Protein AF-W2TVJ7-F1 (afdb_monomer_lite)

Structure (mmCIF, N/CA/C/O backbone):
data_AF-W2TVJ7-F1
#
_entry.id   AF-W2TVJ7-F1
#
loop_
_atom_site.group_PDB
_atom_site.id
_atom_site.type_symbol
_atom_site.label_atom_id
_atom_site.label_alt_id
_atom_site.label_comp_id
_atom_site.label_asym_id
_atom_site.label_entity_id
_atom_site.label_seq_id
_atom_site.pdbx_PDB_ins_code
_atom_site.Cartn_x
_atom_site.Cartn_y
_atom_site.Cartn_z
_atom_site.occupancy
_atom_site.B_iso_or_equiv
_atom_site.auth_seq_id
_atom_site.auth_comp_id
_atom_site.auth_asym_id
_atom_site.auth_atom_id
_atom_site.pdbx_PDB_model_num
ATOM 1 N N . MET A 1 1 ? -9.292 -0.882 -2.542 1.00 79.69 1 MET A N 1
ATOM 2 C CA . MET A 1 1 ? -7.876 -0.470 -2.373 1.00 79.69 1 MET A CA 1
ATOM 3 C C . MET A 1 1 ? -6.915 -1.649 -2.244 1.00 79.69 1 MET A C 1
ATOM 5 O O . MET A 1 1 ? -6.131 -1.832 -3.158 1.00 79.69 1 MET A O 1
ATOM 9 N N . CYS A 1 2 ? -6.976 -2.492 -1.204 1.00 85.44 2 CYS A N 1
ATOM 10 C CA . CYS A 1 2 ? -6.049 -3.635 -1.060 1.00 85.44 2 CYS A CA 1
ATOM 11 C C . CYS A 1 2 ? -6.035 -4.593 -2.269 1.00 85.44 2 CYS A C 1
ATOM 13 O O . CYS A 1 2 ? -4.970 -5.008 -2.720 1.00 85.44 2 CYS A O 1
ATOM 15 N N . GLN A 1 3 ? -7.207 -4.881 -2.844 1.00 87.00 3 GLN A N 1
ATOM 16 C CA . GLN A 1 3 ? -7.317 -5.666 -4.081 1.00 87.00 3 GLN A CA 1
ATOM 17 C C . GLN A 1 3 ? -6.659 -4.975 -5.279 1.00 87.00 3 GLN A C 1
ATOM 19 O O . GLN A 1 3 ? -5.984 -5.636 -6.053 1.00 87.00 3 GLN A O 1
ATOM 24 N N . PHE A 1 4 ? -6.793 -3.651 -5.403 1.00 86.50 4 PHE A N 1
ATOM 25 C CA . PHE A 1 4 ? -6.132 -2.880 -6.460 1.00 86.50 4 PHE A CA 1
ATOM 26 C C . PHE A 1 4 ? -4.605 -2.958 -6.337 1.00 86.50 4 PHE A C 1
ATOM 28 O O . PHE A 1 4 ? -3.932 -3.228 -7.321 1.00 86.50 4 PHE A O 1
ATOM 35 N N . ILE A 1 5 ? -4.067 -2.806 -5.122 1.00 87.88 5 ILE A N 1
ATOM 36 C CA . ILE A 1 5 ? -2.628 -2.948 -4.842 1.00 87.88 5 ILE A CA 1
ATOM 37 C C . ILE A 1 5 ? -2.142 -4.347 -5.233 1.00 87.88 5 ILE A C 1
ATOM 39 O O . ILE A 1 5 ? -1.115 -4.489 -5.890 1.00 87.88 5 ILE A O 1
ATOM 43 N N . SER A 1 6 ? -2.900 -5.376 -4.846 1.00 89.12 6 SER A N 1
ATOM 44 C CA . SER A 1 6 ? -2.563 -6.773 -5.136 1.00 89.12 6 SER A CA 1
ATOM 45 C C . SER A 1 6 ? -2.603 -7.060 -6.637 1.00 89.12 6 SER A C 1
ATOM 47 O O . SER A 1 6 ? -1.671 -7.648 -7.169 1.00 89.12 6 SER A O 1
ATOM 49 N N . ALA A 1 7 ? -3.649 -6.593 -7.324 1.00 89.25 7 ALA A N 1
ATOM 50 C CA . ALA A 1 7 ? -3.809 -6.756 -8.763 1.00 89.25 7 ALA A CA 1
ATOM 51 C C . ALA A 1 7 ? -2.713 -6.022 -9.538 1.00 89.25 7 ALA A C 1
ATOM 53 O O . ALA A 1 7 ? -2.117 -6.608 -10.433 1.00 89.25 7 ALA A O 1
ATOM 54 N N . TRP A 1 8 ? -2.401 -4.779 -9.160 1.00 89.00 8 TRP A N 1
ATOM 55 C CA . TRP A 1 8 ? -1.336 -4.006 -9.793 1.00 89.00 8 TRP A CA 1
ATOM 56 C C . TRP A 1 8 ? 0.023 -4.695 -9.658 1.00 89.00 8 TRP A C 1
ATOM 58 O O . TRP A 1 8 ? 0.724 -4.831 -10.649 1.00 89.00 8 TRP A O 1
ATOM 68 N N . ARG A 1 9 ? 0.367 -5.205 -8.467 1.00 89.44 9 ARG A N 1
ATOM 69 C CA . ARG A 1 9 ? 1.619 -5.953 -8.242 1.00 89.44 9 ARG A CA 1
ATOM 70 C C . ARG A 1 9 ? 1.688 -7.291 -8.984 1.00 89.44 9 ARG A C 1
ATOM 72 O O . ARG A 1 9 ? 2.783 -7.819 -9.143 1.00 89.44 9 ARG A O 1
ATOM 79 N N . ALA A 1 10 ? 0.545 -7.866 -9.350 1.00 90.12 10 ALA A N 1
ATOM 80 C CA . ALA A 1 10 ? 0.468 -9.132 -10.074 1.00 90.12 10 ALA A CA 1
ATOM 81 C C . ALA A 1 10 ? 0.563 -8.955 -11.600 1.00 90.12 10 ALA A C 1
ATOM 83 O O . ALA A 1 10 ? 0.617 -9.951 -12.322 1.00 90.12 10 ALA A O 1
ATOM 84 N N . LEU A 1 11 ? 0.572 -7.715 -12.103 1.00 88.06 11 LEU A N 1
ATOM 85 C CA . LEU A 1 11 ? 0.785 -7.452 -13.520 1.00 88.06 11 LEU A CA 1
ATOM 86 C C . LEU A 1 11 ? 2.208 -7.861 -13.919 1.00 88.06 11 LEU A C 1
ATOM 88 O O . LEU A 1 11 ? 3.157 -7.746 -13.150 1.00 88.06 11 LEU A O 1
ATOM 92 N N . THR A 1 12 ? 2.377 -8.320 -15.156 1.00 87.31 12 THR A N 1
ATOM 93 C CA . THR A 1 12 ? 3.710 -8.596 -15.713 1.00 87.31 12 THR A CA 1
ATOM 94 C C . THR A 1 12 ? 4.493 -7.306 -15.964 1.00 87.31 12 THR A C 1
ATOM 96 O O . THR A 1 12 ? 5.717 -7.284 -15.838 1.00 87.31 12 THR A O 1
ATOM 99 N N . SER A 1 13 ? 3.786 -6.214 -16.260 1.00 83.56 13 SER A N 1
ATOM 100 C CA . SER A 1 1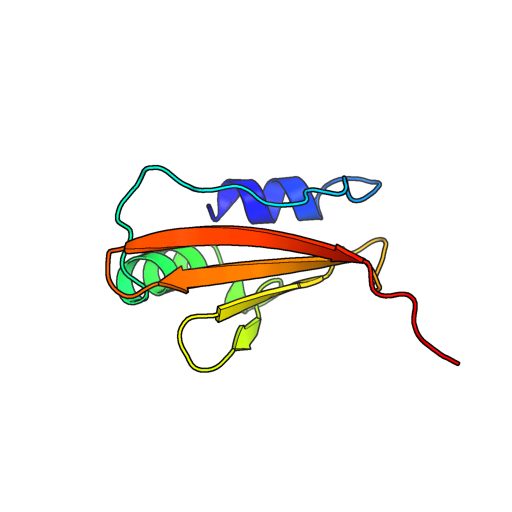3 ? 4.334 -4.875 -16.467 1.00 83.56 13 SER A CA 1
ATOM 101 C C . SER A 1 13 ? 3.439 -3.829 -15.787 1.00 83.56 13 SER A C 1
ATOM 103 O O . SER A 1 13 ? 2.214 -3.901 -15.937 1.00 83.56 13 SER A O 1
ATOM 105 N N . PRO A 1 14 ? 4.011 -2.862 -15.045 1.00 80.25 14 PRO A N 1
ATOM 106 C CA . PRO A 1 14 ? 3.228 -1.855 -14.347 1.00 80.25 14 PRO A CA 1
ATOM 107 C C . PRO A 1 14 ? 2.574 -0.899 -15.344 1.00 80.25 14 PRO A C 1
ATOM 109 O O . PRO A 1 14 ? 3.239 -0.241 -16.143 1.00 80.25 14 PRO A O 1
ATOM 112 N N . TRP A 1 15 ? 1.256 -0.747 -15.262 1.00 78.19 15 TRP A N 1
ATOM 113 C CA . TRP A 1 15 ? 0.592 0.345 -15.966 1.00 78.19 15 TRP A CA 1
ATOM 114 C C . TRP A 1 15 ? 0.866 1.667 -15.259 1.00 78.19 15 TRP A C 1
ATOM 116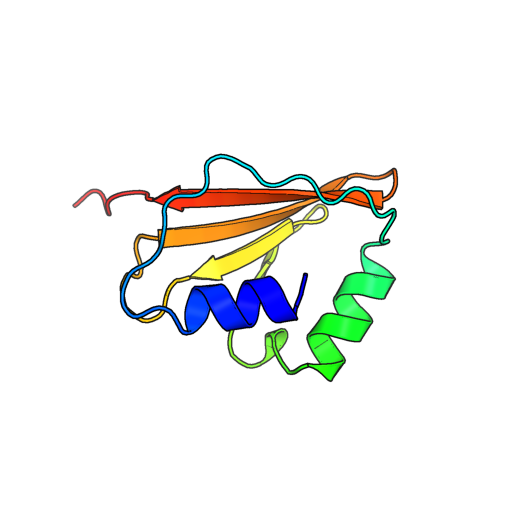 O O . TRP A 1 15 ? 0.777 1.753 -14.034 1.00 78.19 15 TRP A O 1
ATOM 126 N N . MET A 1 16 ? 1.159 2.707 -16.037 1.00 74.19 16 MET A N 1
ATOM 127 C CA . MET A 1 16 ? 1.333 4.061 -15.522 1.00 74.19 16 MET A CA 1
ATOM 128 C C . MET A 1 16 ? -0.027 4.690 -15.238 1.00 74.19 16 MET A C 1
ATOM 130 O O . MET A 1 16 ? -0.820 4.939 -16.144 1.00 74.19 16 MET A O 1
ATOM 134 N N . ILE A 1 17 ? -0.285 4.980 -13.968 1.00 72.88 17 ILE A N 1
ATOM 135 C CA . ILE A 1 17 ? -1.521 5.611 -13.508 1.00 72.88 17 ILE A CA 1
ATOM 136 C C . ILE A 1 17 ? -1.157 6.965 -12.910 1.00 72.88 17 ILE A C 1
ATOM 138 O O . ILE A 1 17 ? -0.552 7.029 -11.843 1.00 72.88 17 ILE A O 1
ATOM 142 N N . LYS A 1 18 ? -1.546 8.056 -13.580 1.00 69.56 18 LYS A N 1
ATOM 143 C CA . LYS A 1 18 ? -1.250 9.420 -13.105 1.00 69.56 18 LYS A CA 1
ATOM 144 C C . LYS A 1 18 ? -1.885 9.705 -11.742 1.00 69.56 18 LYS A C 1
ATOM 146 O O . LYS A 1 18 ? -1.232 10.260 -10.868 1.00 69.56 18 LYS A O 1
ATOM 151 N N . SER A 1 19 ? -3.158 9.347 -11.576 1.00 68.25 19 SER A N 1
ATOM 152 C CA . SER A 1 19 ? -3.884 9.446 -10.310 1.00 68.25 19 SER A CA 1
ATOM 153 C C . SER A 1 19 ? -5.192 8.651 -10.382 1.00 68.25 19 SER A C 1
ATOM 155 O O . SER A 1 19 ? -5.874 8.687 -11.406 1.00 68.25 19 SER A O 1
ATOM 157 N N . ILE A 1 20 ? -5.554 7.958 -9.303 1.00 72.50 20 ILE A N 1
ATOM 158 C CA . ILE A 1 20 ? -6.889 7.406 -9.051 1.00 72.50 20 ILE A CA 1
ATOM 159 C C . ILE A 1 20 ? -7.391 8.002 -7.743 1.00 72.50 20 ILE A C 1
ATOM 161 O O . ILE A 1 20 ? -6.733 7.892 -6.708 1.00 72.50 20 ILE A O 1
ATOM 165 N N . MET A 1 21 ? -8.584 8.584 -7.784 1.00 69.19 21 MET A N 1
ATOM 166 C CA . MET A 1 21 ? -9.299 9.030 -6.596 1.00 69.19 21 MET A CA 1
ATOM 167 C C . MET A 1 21 ? -10.368 7.999 -6.246 1.00 69.19 21 MET A C 1
ATOM 169 O O . MET A 1 21 ? -11.189 7.638 -7.091 1.00 69.19 21 MET A O 1
ATOM 173 N N . PHE A 1 22 ? -10.372 7.519 -5.005 1.00 68.62 22 PHE A N 1
ATOM 174 C CA . PHE A 1 22 ? -11.443 6.651 -4.520 1.00 68.62 22 PHE A CA 1
ATOM 175 C C . PHE A 1 22 ? -12.567 7.517 -3.945 1.00 68.62 22 PHE A C 1
ATOM 177 O O . PHE A 1 22 ? -12.331 8.308 -3.036 1.00 68.62 22 PHE A O 1
ATOM 184 N N . ASN A 1 23 ? -13.798 7.351 -4.440 1.00 64.38 23 ASN A N 1
ATOM 185 C CA . ASN A 1 23 ? -14.982 8.085 -3.964 1.00 64.38 23 ASN A CA 1
ATOM 186 C C . ASN A 1 23 ? -15.535 7.541 -2.626 1.00 64.38 23 ASN A C 1
ATOM 188 O O . ASN A 1 23 ? -16.735 7.566 -2.376 1.00 64.38 23 ASN A O 1
ATOM 192 N N . SER A 1 24 ? -14.669 6.965 -1.792 1.00 64.44 24 SER A N 1
ATOM 193 C CA . SER A 1 24 ? -15.025 6.384 -0.500 1.00 64.44 24 SER A CA 1
ATOM 194 C C . SER A 1 24 ? -14.241 7.085 0.593 1.00 64.44 24 SER A C 1
ATOM 196 O O . SER A 1 24 ? -13.014 7.139 0.508 1.00 64.44 24 SER A O 1
ATOM 198 N N . THR A 1 25 ? -14.925 7.539 1.637 1.00 68.12 25 THR A N 1
ATOM 199 C CA . THR A 1 25 ? -14.285 8.007 2.864 1.00 68.12 25 THR A CA 1
ATOM 200 C C . THR A 1 25 ? -13.766 6.803 3.638 1.00 68.12 25 THR A C 1
ATOM 202 O O . THR A 1 25 ? -14.546 6.099 4.274 1.00 68.12 25 THR A O 1
ATOM 205 N N . VAL A 1 26 ? -12.465 6.534 3.554 1.00 73.12 26 VAL A N 1
ATOM 206 C CA . VAL A 1 26 ? -11.809 5.507 4.374 1.00 73.12 26 VAL A CA 1
ATOM 207 C C . VAL A 1 26 ? -10.768 6.189 5.241 1.00 73.12 26 VAL A C 1
ATOM 209 O O . VAL A 1 26 ? -9.892 6.902 4.751 1.00 73.12 26 VAL A O 1
ATOM 212 N N . THR A 1 27 ? -10.872 5.985 6.548 1.00 76.88 27 THR A N 1
ATOM 213 C CA . THR A 1 27 ? -9.883 6.488 7.498 1.00 76.88 27 THR A CA 1
ATOM 214 C C . THR A 1 27 ? -8.584 5.688 7.399 1.00 76.88 27 THR A C 1
ATOM 216 O O . THR A 1 27 ? -8.545 4.531 6.971 1.00 76.88 27 THR A O 1
ATOM 219 N N . ILE A 1 28 ? -7.479 6.294 7.832 1.00 78.31 28 ILE A N 1
ATOM 220 C CA . ILE A 1 28 ? -6.159 5.644 7.821 1.00 78.31 28 ILE A CA 1
ATOM 221 C C . ILE A 1 28 ? -6.158 4.382 8.688 1.00 78.31 28 ILE A C 1
ATOM 223 O O . ILE A 1 28 ? -5.558 3.377 8.310 1.00 78.31 28 ILE A O 1
ATOM 227 N N . SER A 1 29 ? -6.822 4.423 9.846 1.00 81.00 29 SER A N 1
ATOM 228 C CA . SER A 1 29 ? -6.940 3.280 10.754 1.00 81.00 29 SER A CA 1
ATOM 229 C C . SER A 1 29 ? -7.687 2.122 10.095 1.00 81.00 29 SER A C 1
ATOM 231 O O . SER A 1 29 ? -7.185 1.000 10.117 1.00 81.00 29 SER A O 1
ATOM 233 N N . GLU A 1 30 ? -8.820 2.388 9.440 1.00 83.75 30 GLU A N 1
ATOM 234 C CA . GLU A 1 30 ? -9.575 1.371 8.698 1.00 83.75 30 GLU A CA 1
ATOM 235 C C . GLU A 1 30 ? -8.734 0.746 7.587 1.00 83.75 30 GLU A C 1
ATOM 237 O O . GLU A 1 30 ? -8.656 -0.483 7.485 1.00 83.75 30 GLU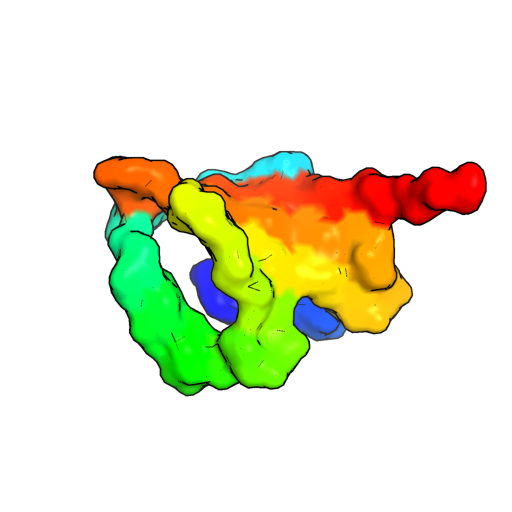 A O 1
ATOM 242 N N . PHE A 1 31 ? -8.044 1.569 6.791 1.00 84.75 31 PHE A N 1
ATOM 243 C CA . PHE A 1 31 ? -7.153 1.055 5.757 1.00 84.75 31 PHE A CA 1
ATOM 244 C C . PHE A 1 31 ? -6.049 0.175 6.354 1.00 84.75 31 PHE A C 1
ATOM 246 O O . PHE A 1 31 ? -5.844 -0.939 5.873 1.00 84.75 31 PHE A O 1
ATOM 253 N N . ARG A 1 32 ? -5.375 0.620 7.425 1.00 85.50 32 ARG A N 1
ATOM 254 C CA . ARG A 1 32 ? -4.327 -0.168 8.098 1.00 85.50 32 ARG A CA 1
ATOM 255 C C . ARG A 1 32 ? -4.857 -1.509 8.581 1.00 85.50 32 ARG A C 1
ATOM 257 O O . ARG A 1 32 ? -4.210 -2.525 8.346 1.00 85.50 32 ARG A O 1
ATOM 264 N N . THR A 1 33 ? -6.029 -1.536 9.212 1.00 87.94 33 THR A N 1
ATOM 265 C CA . THR A 1 33 ? -6.644 -2.781 9.684 1.00 87.94 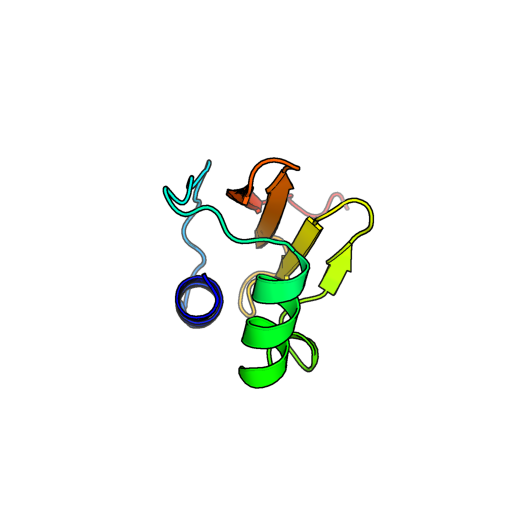33 THR A CA 1
ATOM 266 C C . THR A 1 33 ? -6.920 -3.739 8.528 1.00 87.94 33 THR A C 1
ATOM 268 O O . THR A 1 33 ? -6.574 -4.917 8.615 1.00 87.94 33 THR A O 1
ATOM 271 N N . VAL A 1 34 ? -7.502 -3.257 7.427 1.00 88.25 34 VAL A N 1
ATOM 272 C CA . VAL A 1 34 ? -7.819 -4.104 6.267 1.00 88.25 34 VAL A CA 1
ATOM 273 C C . VAL A 1 34 ? -6.549 -4.564 5.542 1.00 88.25 34 VAL A C 1
ATOM 275 O O . VAL A 1 34 ? -6.440 -5.735 5.183 1.00 88.25 34 VAL A O 1
ATOM 278 N N . ALA A 1 35 ? -5.563 -3.686 5.357 1.00 88.00 35 ALA A N 1
ATOM 279 C CA . ALA A 1 35 ? -4.287 -4.019 4.725 1.00 88.00 35 ALA A CA 1
ATOM 280 C C . ALA A 1 35 ? -3.457 -5.007 5.562 1.00 88.00 35 ALA A C 1
ATOM 282 O O . ALA A 1 35 ? -2.846 -5.914 4.997 1.00 88.00 35 ALA A O 1
ATOM 283 N N . ALA A 1 36 ? -3.484 -4.887 6.893 1.00 88.06 36 ALA A N 1
ATOM 284 C CA . ALA A 1 36 ? -2.858 -5.846 7.800 1.00 88.06 36 ALA A CA 1
ATOM 285 C C . ALA A 1 36 ? -3.533 -7.221 7.724 1.00 88.06 36 ALA A C 1
ATOM 287 O O . ALA A 1 36 ? -2.843 -8.227 7.580 1.00 88.06 36 ALA A O 1
ATOM 288 N N . ARG A 1 37 ? -4.873 -7.273 7.729 1.00 88.75 37 ARG A N 1
ATOM 289 C CA . ARG A 1 37 ? -5.629 -8.527 7.543 1.00 88.75 37 ARG A CA 1
ATOM 290 C C . ARG A 1 37 ? -5.347 -9.190 6.194 1.00 88.75 37 ARG A C 1
ATOM 292 O O . ARG A 1 37 ? -5.324 -10.409 6.113 1.00 88.75 37 ARG A O 1
ATOM 299 N N . ALA A 1 38 ? -5.107 -8.393 5.156 1.00 87.38 38 ALA A N 1
ATOM 300 C CA . ALA A 1 38 ? -4.713 -8.876 3.835 1.00 87.38 38 ALA A CA 1
ATOM 301 C C . ALA A 1 38 ? -3.217 -9.249 3.730 1.00 87.38 38 ALA A C 1
ATOM 303 O O . ALA A 1 38 ? -2.764 -9.620 2.652 1.00 87.38 38 ALA A O 1
ATOM 304 N N . GLY A 1 39 ? -2.434 -9.117 4.808 1.00 87.94 39 GLY A N 1
ATOM 305 C CA . GLY A 1 39 ? -1.008 -9.455 4.829 1.00 87.94 39 GLY A CA 1
ATOM 306 C C . GLY A 1 39 ? -0.104 -8.495 4.048 1.00 87.94 39 GLY A C 1
ATOM 307 O O . GLY A 1 39 ? 1.068 -8.796 3.836 1.00 87.94 39 GLY A O 1
ATOM 308 N N . LEU A 1 40 ? -0.602 -7.327 3.625 1.00 87.25 40 LEU A N 1
ATOM 309 C CA . LEU A 1 40 ? 0.138 -6.447 2.715 1.00 87.25 40 LEU A CA 1
ATOM 310 C C . LEU A 1 40 ? 1.365 -5.799 3.364 1.00 87.25 40 LEU A C 1
ATOM 312 O O . LEU A 1 40 ? 2.356 -5.575 2.678 1.00 87.25 40 LEU A O 1
ATOM 316 N N . PHE A 1 41 ? 1.351 -5.528 4.669 1.00 85.62 41 PHE A N 1
ATOM 317 C CA . PHE A 1 41 ? 2.513 -4.951 5.364 1.00 85.62 41 PHE A CA 1
ATOM 318 C C . PHE A 1 41 ? 3.673 -5.934 5.559 1.00 85.62 41 PHE A C 1
ATOM 320 O O . PHE A 1 41 ? 4.783 -5.505 5.850 1.00 85.62 41 PHE A O 1
ATOM 327 N N . ALA A 1 42 ? 3.443 -7.239 5.390 1.00 80.94 42 ALA A N 1
ATOM 328 C CA . ALA A 1 42 ? 4.509 -8.231 5.501 1.00 80.94 42 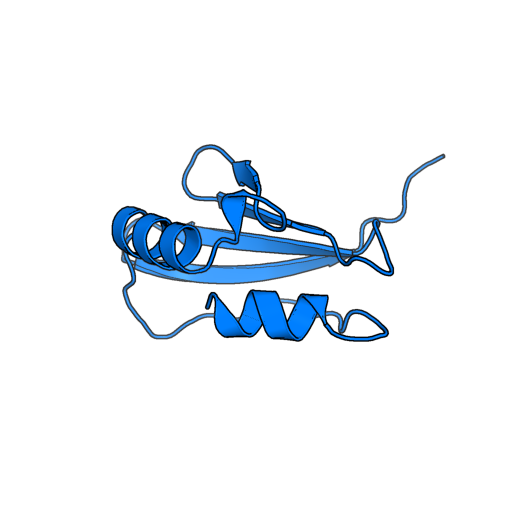ALA A CA 1
ATOM 329 C C . ALA A 1 42 ? 5.393 -8.293 4.243 1.00 80.94 42 ALA A C 1
ATOM 331 O O . ALA A 1 42 ? 6.523 -8.763 4.316 1.00 80.94 42 ALA A O 1
ATOM 332 N N . SER A 1 43 ? 4.879 -7.861 3.085 1.00 76.06 43 SER A N 1
ATOM 333 C CA . SER A 1 43 ? 5.506 -8.168 1.789 1.00 76.06 43 SER A CA 1
ATOM 334 C C . SER A 1 43 ? 5.378 -7.090 0.712 1.00 76.06 43 SER A C 1
ATOM 336 O O . SER A 1 43 ? 6.098 -7.138 -0.286 1.00 76.06 43 SER A O 1
ATOM 338 N N . ALA A 1 44 ? 4.455 -6.141 0.859 1.00 79.81 44 ALA A N 1
ATOM 339 C CA . ALA A 1 44 ? 4.051 -5.269 -0.239 1.00 79.81 44 ALA A CA 1
ATOM 340 C C . ALA A 1 44 ? 4.015 -3.787 0.134 1.00 79.81 44 ALA A C 1
ATOM 342 O O . ALA A 1 44 ? 4.418 -2.967 -0.685 1.00 79.81 44 ALA A O 1
ATOM 343 N N . LEU A 1 45 ? 3.527 -3.425 1.320 1.00 87.88 45 LEU A N 1
ATOM 344 C CA . LEU A 1 45 ? 3.311 -2.037 1.719 1.00 87.88 45 LEU A CA 1
ATOM 345 C C . LEU A 1 45 ? 4.305 -1.581 2.780 1.00 87.88 45 LEU A C 1
ATOM 347 O O . LEU A 1 45 ? 4.450 -2.206 3.826 1.00 87.88 45 LEU A O 1
ATOM 351 N N . THR A 1 46 ? 4.894 -0.416 2.536 1.00 87.38 46 THR A N 1
ATOM 352 C CA . THR A 1 46 ? 5.648 0.361 3.517 1.00 87.38 46 THR A CA 1
ATOM 353 C C . THR A 1 46 ? 4.793 1.534 3.991 1.00 87.38 46 THR A C 1
ATOM 355 O O . THR A 1 46 ? 4.219 2.260 3.174 1.00 87.38 46 THR A O 1
ATOM 358 N N . ASP A 1 47 ? 4.704 1.716 5.308 1.00 83.25 47 ASP A N 1
ATOM 359 C CA . ASP A 1 47 ? 4.102 2.900 5.930 1.00 83.25 47 ASP A CA 1
ATOM 360 C C . ASP A 1 47 ? 5.049 4.101 5.787 1.00 83.25 47 ASP A C 1
ATOM 362 O O . ASP A 1 47 ? 6.258 3.980 5.997 1.00 83.25 47 ASP A O 1
ATOM 366 N N . ILE A 1 48 ? 4.506 5.251 5.391 1.00 82.38 48 ILE A N 1
ATOM 367 C CA . ILE A 1 48 ? 5.223 6.518 5.289 1.00 82.38 48 ILE A CA 1
ATOM 368 C C . ILE A 1 48 ? 4.506 7.537 6.189 1.00 82.38 48 ILE A C 1
ATOM 370 O O . ILE A 1 48 ? 3.277 7.660 6.121 1.00 82.38 48 ILE A O 1
ATOM 374 N N . PRO A 1 49 ? 5.251 8.340 6.977 1.00 77.56 49 PRO A N 1
ATOM 375 C CA . PRO A 1 49 ? 4.664 9.360 7.836 1.00 77.56 49 PRO A CA 1
ATOM 376 C C . PRO A 1 49 ? 3.663 10.274 7.115 1.00 77.56 49 PRO A C 1
ATOM 378 O O . PRO A 1 49 ? 3.808 10.578 5.922 1.00 77.56 49 PRO A O 1
ATOM 381 N N . TYR A 1 50 ? 2.692 10.776 7.885 1.00 66.81 50 TYR A N 1
ATOM 382 C CA . TYR A 1 50 ? 1.666 11.726 7.437 1.00 66.81 50 TYR A CA 1
ATOM 383 C C . TYR A 1 50 ? 0.690 11.153 6.400 1.00 66.81 50 TYR A C 1
ATOM 385 O O . TYR A 1 50 ? 0.342 11.821 5.429 1.00 66.81 50 TYR A O 1
ATOM 393 N N . CYS A 1 51 ? 0.215 9.928 6.647 1.00 71.06 51 CYS A N 1
ATOM 394 C CA . CYS A 1 51 ? -0.912 9.307 5.939 1.00 71.06 51 CYS A CA 1
ATOM 395 C C . CYS A 1 51 ? -0.580 8.709 4.562 1.00 71.06 51 CYS A C 1
ATOM 397 O O . CYS A 1 51 ? -1.453 8.646 3.691 1.00 71.06 51 CYS A O 1
ATOM 399 N N . ARG A 1 52 ? 0.667 8.274 4.353 1.00 81.69 52 ARG A N 1
ATOM 400 C CA . ARG A 1 52 ? 1.115 7.713 3.078 1.00 81.69 52 ARG A CA 1
ATOM 401 C C . ARG A 1 52 ? 1.481 6.240 3.195 1.00 81.69 52 ARG A C 1
ATOM 403 O O . ARG A 1 52 ? 2.011 5.790 4.202 1.00 81.69 52 ARG A O 1
ATOM 410 N N . PHE A 1 53 ? 1.243 5.499 2.124 1.00 87.25 53 PHE A N 1
ATOM 411 C CA . PHE A 1 53 ? 1.705 4.127 1.962 1.00 87.25 53 PHE A CA 1
ATOM 412 C C . PHE A 1 53 ? 2.358 3.980 0.599 1.00 87.25 53 PHE A C 1
ATOM 414 O O . PHE A 1 53 ? 1.924 4.605 -0.367 1.00 87.25 53 PHE A O 1
ATOM 421 N N . ARG A 1 54 ? 3.390 3.149 0.504 1.00 89.50 54 ARG A N 1
ATOM 422 C CA . ARG A 1 54 ? 4.094 2.894 -0.754 1.00 89.50 54 ARG A CA 1
ATOM 423 C C . ARG A 1 54 ? 4.243 1.406 -1.001 1.00 89.50 54 ARG A C 1
ATOM 425 O O . ARG A 1 54 ? 4.467 0.639 -0.071 1.00 89.50 54 ARG A O 1
ATOM 432 N N . THR A 1 55 ? 4.170 1.018 -2.266 1.00 89.88 55 THR A N 1
ATOM 433 C CA . THR A 1 55 ? 4.614 -0.288 -2.750 1.00 89.88 55 THR A CA 1
ATOM 434 C C . THR A 1 55 ? 5.402 -0.128 -4.049 1.00 89.88 55 THR A C 1
ATOM 436 O O . THR A 1 55 ? 5.187 0.830 -4.790 1.00 89.88 55 THR A O 1
ATOM 439 N N . TYR A 1 56 ? 6.304 -1.064 -4.325 1.00 88.81 56 TYR A N 1
ATOM 440 C CA . TYR A 1 56 ? 7.082 -1.137 -5.566 1.00 88.81 56 TYR A CA 1
ATOM 441 C C . TYR A 1 56 ? 6.551 -2.257 -6.456 1.00 88.81 56 TYR A C 1
ATOM 443 O O . TYR A 1 56 ? 6.037 -3.251 -5.939 1.00 88.81 56 TYR A O 1
ATOM 451 N N . HIS A 1 57 ? 6.671 -2.131 -7.776 1.00 88.75 57 HIS A N 1
ATOM 452 C CA . HIS A 1 57 ? 6.287 -3.217 -8.671 1.00 88.75 57 HIS A CA 1
ATOM 453 C C . HIS A 1 57 ? 7.334 -4.346 -8.626 1.00 88.75 57 HIS A C 1
ATOM 455 O O . HIS A 1 57 ? 8.525 -4.061 -8.734 1.00 88.75 57 HIS A O 1
ATOM 461 N N . PRO A 1 58 ? 6.946 -5.631 -8.497 1.00 88.62 58 PRO A N 1
ATOM 462 C CA . PRO A 1 58 ? 7.915 -6.729 -8.431 1.00 88.62 58 PRO A CA 1
ATOM 463 C C . PRO A 1 58 ? 8.801 -6.877 -9.675 1.00 88.62 58 PRO A C 1
ATOM 465 O O . PRO A 1 58 ? 9.955 -7.268 -9.543 1.00 88.62 58 PRO A O 1
ATOM 468 N N . SER A 1 59 ? 8.277 -6.575 -10.869 1.00 88.31 59 SER A N 1
ATOM 469 C CA . SER A 1 59 ? 9.040 -6.655 -12.127 1.00 88.31 59 SER A CA 1
ATOM 470 C C . SER A 1 59 ? 9.722 -5.348 -12.542 1.00 88.31 59 SER A C 1
ATOM 472 O O . SER A 1 59 ? 10.476 -5.347 -13.508 1.00 88.31 59 SER A O 1
ATOM 474 N N . ASP A 1 60 ? 9.468 -4.245 -11.830 1.00 85.75 60 ASP A N 1
ATOM 475 C CA . ASP A 1 60 ? 10.065 -2.938 -12.115 1.00 85.75 60 ASP A CA 1
ATOM 476 C C . ASP A 1 60 ? 10.210 -2.127 -10.812 1.00 85.75 60 ASP A C 1
ATOM 478 O O . ASP A 1 60 ? 9.253 -1.484 -10.365 1.00 85.75 60 ASP A O 1
ATOM 482 N N . PRO A 1 61 ? 11.398 -2.130 -10.184 1.00 80.62 61 PRO A N 1
ATOM 483 C CA . PRO A 1 61 ? 11.622 -1.413 -8.932 1.00 80.62 61 PRO A CA 1
ATOM 484 C C . PRO A 1 61 ? 11.533 0.117 -9.078 1.00 80.62 61 PRO A C 1
ATOM 486 O O . PRO A 1 61 ? 11.386 0.807 -8.069 1.00 80.62 61 PRO A O 1
ATOM 489 N N . ASN A 1 62 ? 11.573 0.658 -10.301 1.00 83.62 62 ASN A N 1
ATOM 490 C CA . ASN A 1 62 ? 11.431 2.094 -10.561 1.00 83.62 62 ASN A CA 1
ATOM 491 C C . ASN A 1 62 ? 9.964 2.533 -10.582 1.00 83.62 62 ASN A C 1
ATOM 493 O O . ASN A 1 62 ? 9.660 3.712 -10.369 1.00 83.62 62 ASN A O 1
ATOM 497 N N . ALA A 1 63 ? 9.043 1.592 -10.804 1.00 85.75 63 ALA A N 1
ATOM 498 C CA . ALA A 1 63 ? 7.615 1.821 -10.691 1.00 85.75 63 ALA A CA 1
ATOM 499 C C . ALA A 1 63 ? 7.173 1.691 -9.230 1.00 85.75 63 ALA A C 1
ATOM 501 O O . ALA A 1 63 ? 7.162 0.605 -8.642 1.00 85.75 63 ALA A O 1
ATOM 502 N N . LYS A 1 64 ? 6.744 2.811 -8.646 1.00 87.62 64 LYS A N 1
ATOM 503 C CA . LYS A 1 64 ? 6.158 2.846 -7.304 1.00 87.62 64 LYS A CA 1
ATOM 504 C C . LYS A 1 64 ? 4.713 3.313 -7.350 1.00 87.62 64 LYS A C 1
ATOM 506 O O . LYS A 1 64 ? 4.371 4.258 -8.056 1.00 87.62 64 LYS A O 1
ATOM 511 N N . LEU A 1 65 ? 3.881 2.666 -6.547 1.00 87.06 65 LEU A N 1
ATOM 512 C CA . LEU A 1 65 ? 2.514 3.076 -6.265 1.00 87.06 65 LEU A CA 1
ATOM 513 C C . LEU A 1 65 ? 2.487 3.706 -4.871 1.00 87.06 65 LEU A C 1
ATOM 515 O O . LEU A 1 65 ? 2.809 3.051 -3.876 1.00 87.06 65 LEU A O 1
ATOM 519 N N . GLU A 1 66 ? 2.101 4.975 -4.807 1.00 87.62 66 GLU A N 1
ATOM 520 C CA . GLU A 1 66 ? 1.914 5.726 -3.570 1.00 87.62 66 GLU A CA 1
ATOM 521 C C . GLU A 1 66 ? 0.424 5.960 -3.314 1.00 87.62 66 GLU A C 1
ATOM 523 O O . GLU A 1 66 ? -0.335 6.325 -4.210 1.00 87.62 66 GLU A O 1
ATOM 528 N N . LEU A 1 67 ? 0.009 5.735 -2.072 1.00 82.06 67 LEU A N 1
ATOM 529 C CA . LEU A 1 67 ? -1.348 5.930 -1.582 1.00 82.06 67 LEU A CA 1
ATOM 530 C C . LEU A 1 67 ? -1.307 7.009 -0.511 1.00 82.06 67 LEU A C 1
ATOM 532 O O . LEU A 1 67 ? -0.667 6.818 0.519 1.00 82.06 67 LEU A O 1
ATOM 536 N N . SER A 1 68 ? -2.005 8.112 -0.737 1.00 80.06 68 SER A N 1
ATOM 537 C CA . SER A 1 68 ? -2.124 9.221 0.206 1.00 80.06 68 SER A CA 1
ATOM 538 C C . SER A 1 68 ? -3.556 9.292 0.717 1.00 80.06 68 SER A C 1
ATOM 540 O O . SER A 1 68 ? -4.485 9.437 -0.074 1.00 80.06 68 SER A O 1
ATOM 542 N N . CYS A 1 69 ? -3.735 9.192 2.032 1.00 73.56 69 CYS A N 1
ATOM 543 C CA . CYS A 1 69 ? -5.033 9.312 2.694 1.00 73.56 69 CYS A CA 1
ATOM 544 C C . CYS A 1 69 ? -5.138 10.699 3.343 1.00 73.56 69 CYS A C 1
ATOM 546 O O . CYS A 1 69 ? -4.514 10.952 4.369 1.00 73.56 69 CYS A O 1
ATOM 548 N N . TYR A 1 70 ? -5.899 11.621 2.761 1.00 68.44 70 TYR A N 1
ATOM 549 C CA . TYR A 1 70 ? -6.058 12.968 3.316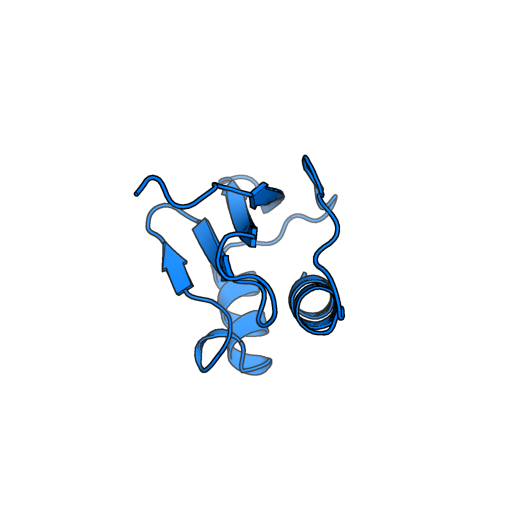 1.00 68.44 70 TYR A CA 1
ATOM 550 C C . TYR A 1 70 ? -7.155 13.003 4.392 1.00 68.44 70 TYR A C 1
ATOM 552 O O . TYR A 1 70 ? -8.074 12.186 4.382 1.00 68.44 70 TYR A O 1
ATOM 560 N N . GLY A 1 71 ? -7.060 13.962 5.323 1.00 55.94 71 GLY A N 1
ATOM 561 C CA . GLY A 1 71 ? -7.822 14.053 6.584 1.00 55.94 71 GLY A CA 1
ATOM 562 C C . GLY A 1 71 ? -9.358 14.118 6.516 1.00 55.94 71 GLY A C 1
ATOM 563 O O . GLY A 1 71 ? -9.979 14.245 7.561 1.00 55.94 71 GLY A O 1
ATOM 564 N N . ASN A 1 72 ? -9.969 13.963 5.339 1.00 59.16 72 ASN A N 1
ATOM 565 C CA . ASN A 1 72 ? -11.418 13.811 5.145 1.00 59.16 72 ASN A CA 1
ATOM 566 C C . ASN A 1 72 ? -11.809 12.425 4.587 1.00 59.16 72 ASN A C 1
ATOM 568 O O . ASN A 1 72 ? -12.901 12.249 4.058 1.00 59.16 72 ASN A O 1
ATOM 572 N N . GLY A 1 73 ? -10.909 11.439 4.652 1.00 53.62 73 GLY A N 1
ATOM 573 C CA . GLY A 1 73 ? -11.137 10.095 4.109 1.00 53.62 73 GLY A CA 1
ATOM 574 C C . GLY A 1 73 ? -10.956 9.992 2.592 1.00 53.62 73 GLY A C 1
ATOM 575 O O . GLY A 1 73 ? -11.135 8.912 2.038 1.00 53.62 73 GLY A O 1
ATOM 576 N N . THR A 1 74 ? -10.579 11.081 1.915 1.00 56.75 74 THR A N 1
ATOM 577 C CA . THR A 1 74 ? -10.235 11.073 0.489 1.00 56.75 74 THR A CA 1
ATOM 578 C C . THR A 1 74 ? -8.886 10.399 0.289 1.00 56.75 74 THR A C 1
ATOM 580 O O . THR A 1 74 ? -7.874 10.845 0.836 1.00 56.75 74 THR A O 1
ATOM 583 N N . ILE A 1 75 ? -8.865 9.339 -0.517 1.00 59.31 75 ILE A N 1
ATOM 584 C CA . ILE A 1 75 ? -7.644 8.594 -0.818 1.00 59.31 75 ILE A CA 1
ATOM 585 C C . ILE A 1 75 ? -7.282 8.776 -2.286 1.00 59.31 75 ILE A C 1
ATOM 587 O O . ILE A 1 75 ? -8.086 8.496 -3.180 1.00 59.31 75 ILE A O 1
ATOM 591 N N . THR A 1 76 ? -6.043 9.203 -2.508 1.00 62.41 76 THR A N 1
ATOM 592 C CA . THR A 1 76 ? -5.438 9.349 -3.830 1.00 62.41 76 THR A CA 1
ATOM 593 C C . THR A 1 76 ? -4.357 8.291 -4.001 1.00 62.41 76 THR A C 1
ATOM 595 O O . THR A 1 76 ? -3.457 8.185 -3.170 1.00 62.41 76 THR A O 1
ATOM 598 N N . ALA A 1 77 ? -4.433 7.516 -5.079 1.00 62.34 77 ALA A N 1
ATOM 599 C CA . ALA A 1 77 ? -3.367 6.627 -5.521 1.00 62.34 77 ALA A CA 1
ATOM 600 C C . ALA A 1 77 ? -2.658 7.244 -6.725 1.00 62.34 77 ALA A C 1
ATOM 602 O O . ALA A 1 77 ? -3.322 7.588 -7.697 1.00 62.34 77 ALA A O 1
ATOM 603 N N . ALA A 1 78 ? -1.336 7.347 -6.699 1.00 64.81 78 ALA A N 1
ATOM 604 C CA . ALA A 1 78 ? -0.547 7.785 -7.844 1.00 64.81 78 ALA A CA 1
ATOM 605 C C . ALA A 1 78 ? 0.581 6.789 -8.102 1.00 64.81 78 ALA A C 1
ATOM 607 O O . ALA A 1 78 ? 1.216 6.306 -7.162 1.00 64.81 78 ALA A O 1
ATOM 608 N N . ILE A 1 79 ? 0.824 6.477 -9.373 1.00 64.94 79 ILE A N 1
ATOM 609 C CA . ILE A 1 79 ? 2.012 5.739 -9.785 1.00 64.94 79 ILE A CA 1
ATOM 610 C C . ILE A 1 79 ? 3.023 6.747 -10.280 1.00 64.94 79 ILE A C 1
ATOM 612 O O . ILE A 1 79 ? 2.761 7.531 -11.191 1.00 64.94 79 ILE A O 1
ATOM 616 N N . GLU A 1 80 ? 4.198 6.694 -9.683 1.00 69.50 80 GLU A N 1
ATOM 617 C CA . GLU A 1 80 ? 5.326 7.488 -10.111 1.00 69.50 80 GLU A CA 1
ATOM 618 C C . GLU A 1 80 ? 6.423 6.520 -10.548 1.00 69.50 80 GLU A C 1
ATOM 620 O O . GLU A 1 80 ? 6.845 5.650 -9.790 1.00 69.50 80 GLU A O 1
ATOM 625 N N . HIS A 1 81 ? 6.856 6.652 -11.797 1.00 61.34 81 HIS A N 1
ATOM 626 C CA . HIS A 1 81 ? 8.006 5.932 -12.321 1.00 61.34 81 HIS A CA 1
ATOM 627 C C . HIS A 1 81 ? 9.180 6.900 -12.280 1.00 61.34 81 HIS A C 1
ATOM 629 O O . HIS A 1 81 ? 9.221 7.860 -13.052 1.00 61.34 81 HIS A O 1
ATOM 635 N N . ARG A 1 82 ? 10.080 6.707 -11.313 1.00 58.78 82 ARG A N 1
ATOM 636 C CA . ARG A 1 82 ? 11.315 7.490 -11.241 1.00 58.78 82 ARG A CA 1
ATOM 637 C C . ARG A 1 82 ? 12.439 6.625 -11.784 1.00 58.78 82 ARG A C 1
ATOM 639 O O . ARG A 1 82 ? 12.738 5.623 -11.140 1.00 58.78 82 ARG A O 1
ATOM 646 N N . PRO A 1 83 ? 13.061 6.980 -12.918 1.00 52.34 83 PRO A N 1
ATOM 647 C CA . PRO A 1 83 ? 14.280 6.303 -13.319 1.00 52.34 83 PRO A CA 1
ATOM 648 C C . PRO A 1 83 ? 15.326 6.502 -12.217 1.00 52.34 83 PRO A C 1
ATOM 650 O O . PRO A 1 83 ? 15.495 7.618 -11.716 1.00 52.34 83 PRO A O 1
ATOM 653 N N . SER A 1 84 ? 15.983 5.416 -11.810 1.00 51.38 84 SER A N 1
ATOM 654 C CA . SER A 1 84 ? 17.189 5.487 -10.987 1.00 51.38 84 SER A CA 1
ATOM 655 C C . SER A 1 84 ? 18.184 6.403 -11.688 1.00 51.38 84 SER A C 1
ATOM 657 O O . SER A 1 84 ? 18.578 6.131 -12.819 1.00 51.38 84 SER A O 1
ATOM 659 N N . ILE A 1 85 ? 18.527 7.519 -11.050 1.00 50.50 85 ILE A N 1
ATOM 660 C CA . ILE A 1 85 ? 19.634 8.364 -11.490 1.00 50.50 85 ILE A CA 1
ATOM 661 C C . ILE A 1 85 ? 20.899 7.616 -11.053 1.00 50.50 85 ILE A C 1
ATOM 663 O O . ILE A 1 85 ? 21.095 7.448 -9.848 1.00 50.50 85 ILE A O 1
ATOM 667 N N . GLU A 1 86 ? 21.665 7.095 -12.017 1.00 40.31 86 GLU A N 1
ATOM 668 C CA . GLU A 1 86 ? 23.061 6.667 -11.814 1.00 40.31 86 GLU A CA 1
ATOM 669 C C . GLU A 1 86 ? 23.963 7.870 -11.512 1.00 40.31 86 GLU A C 1
ATOM 671 O O . GLU A 1 86 ? 23.754 8.941 -12.134 1.00 40.31 86 GLU A O 1
#

Sequence (86 aa):
MCQFISAWRALTSPWMIKSIMFNSTVTISEFRTVAARAGLFASALTDIPYCRFRTYHPSDPNAKLELSCYGNGTITAAIEHRPSIE

Secondary structure (DSSP, 8-state):
-HHHHHHHHTSSS----S-EEESS---HHHHHHHHHHTTHHHHT-EEETTTEEEEEETTEEEEEEEEEE-TTS-EEEEEEE-----

Radius of gyration: 12.6 Å; chains: 1; bounding box: 38×24×27 Å

Organism: Necator americanus (NCBI:txid51031)

Foldseek 3Di:
DLVVQVVQLPDLDHDFDAKDKDPDQDDLVNVVVVCVVVVCCVPAWDDDPDAKIKGARPNARQWMWMWHQDPRSIIMIGIDRDPPDD

pLDDT: mean 77.41, std 11.9, range [40.31, 90.12]